Protein AF-A0A521PGS0-F1 (afdb_monomer)

Mean predicted aligned error: 10.58 Å

Secondary structure (DSSP, 8-state):
----------HHHHHHHHHHHHHHHHHHHHHHHHHH--HHHHHHHHHH--S-TTSTTHHHHHHHHHHHHHHHHHHHHHHHHHHHHHHHHHHT------

Sequence (98 aa):
MTQRSASRLGVFHCTLTGAVALGLLFLLCWFGVAVADIPASRRMLGFFTSQALEAPGAIGLGLVSAVVFGAVIGGLIAISFNALGMMLGATRKRPPQA

Structure (mmCIF, N/CA/C/O backbone):
data_AF-A0A521PGS0-F1
#
_entry.id   AF-A0A521PGS0-F1
#
loop_
_atom_site.group_PDB
_atom_site.id
_atom_site.type_symbol
_atom_site.label_atom_id
_atom_site.label_alt_id
_atom_site.label_comp_id
_atom_site.label_asym_id
_atom_site.label_entity_id
_atom_site.label_seq_id
_atom_site.pdbx_PDB_ins_code
_atom_site.Cartn_x
_atom_site.Cartn_y
_atom_site.Cartn_z
_atom_site.occupancy
_atom_site.B_iso_or_equiv
_atom_site.auth_seq_id
_atom_site.auth_comp_id
_atom_site.auth_asym_id
_atom_site.auth_atom_id
_atom_site.pdbx_PDB_model_num
ATOM 1 N N . MET A 1 1 ? -20.968 18.071 28.489 1.00 36.72 1 MET A N 1
ATOM 2 C CA . MET A 1 1 ? -21.178 16.615 28.647 1.00 36.72 1 MET A CA 1
ATOM 3 C C . MET A 1 1 ? -20.445 15.902 27.523 1.00 36.72 1 MET A C 1
ATOM 5 O O . MET A 1 1 ? -20.976 15.771 26.431 1.00 36.72 1 MET A O 1
ATOM 9 N N . THR A 1 2 ? -19.190 15.518 27.744 1.00 42.72 2 THR A N 1
ATOM 10 C CA . THR A 1 2 ? -18.371 14.862 26.717 1.00 42.72 2 THR A CA 1
ATOM 11 C C . THR A 1 2 ? -18.613 13.362 26.823 1.00 42.72 2 THR A C 1
ATOM 13 O O . THR A 1 2 ? -17.928 12.670 27.576 1.00 42.72 2 THR A O 1
ATOM 16 N N . GLN A 1 3 ? -19.642 12.853 26.137 1.00 46.50 3 GLN A N 1
ATOM 17 C CA . GLN A 1 3 ? -19.796 11.409 25.975 1.00 46.50 3 GLN A CA 1
ATOM 18 C C . GLN A 1 3 ? -18.562 10.894 25.229 1.00 46.50 3 GLN A C 1
ATOM 20 O O . GLN A 1 3 ? -18.434 11.061 24.018 1.00 46.50 3 GLN A O 1
ATOM 25 N N . ARG A 1 4 ? -17.644 10.245 25.952 1.00 46.22 4 ARG A N 1
ATOM 26 C CA . ARG A 1 4 ? -16.705 9.297 25.350 1.00 46.22 4 ARG A CA 1
ATOM 27 C C . ARG A 1 4 ? -17.521 8.092 24.887 1.00 46.22 4 ARG A C 1
ATOM 29 O O . ARG A 1 4 ? -17.538 7.056 25.547 1.00 46.22 4 ARG A O 1
ATOM 36 N N . SER A 1 5 ? -18.229 8.242 23.769 1.00 47.50 5 SER A N 1
ATOM 37 C CA . SER A 1 5 ? -18.619 7.096 22.955 1.00 47.50 5 SER A CA 1
ATOM 38 C C . SER A 1 5 ? -17.341 6.311 22.712 1.00 47.50 5 SER A C 1
ATOM 40 O O . SER A 1 5 ? -16.357 6.884 22.246 1.00 47.50 5 SER A O 1
ATOM 42 N N . ALA A 1 6 ? -17.310 5.043 23.122 1.00 52.06 6 ALA A N 1
ATOM 43 C CA . ALA A 1 6 ? -16.211 4.142 22.815 1.00 52.06 6 ALA A CA 1
ATOM 44 C C . ALA A 1 6 ? -16.041 4.155 21.291 1.00 52.06 6 ALA A C 1
ATOM 46 O O . ALA A 1 6 ? -16.846 3.568 20.570 1.00 52.06 6 ALA A O 1
ATOM 47 N N . SER A 1 7 ? -15.083 4.949 20.812 1.00 56.69 7 SER A N 1
ATOM 48 C CA . SER A 1 7 ? -14.944 5.272 19.400 1.00 56.69 7 SER A CA 1
ATOM 49 C C . SER A 1 7 ? -14.447 4.009 18.718 1.00 56.69 7 SER A C 1
ATOM 51 O O . SER A 1 7 ? -13.261 3.691 18.788 1.00 56.69 7 SER A O 1
ATOM 53 N N . ARG A 1 8 ? -15.373 3.213 18.167 1.00 60.22 8 ARG A N 1
ATOM 54 C CA . ARG A 1 8 ? -15.020 2.062 17.335 1.00 60.22 8 ARG A CA 1
ATOM 55 C C . ARG A 1 8 ? -14.096 2.581 16.249 1.00 60.22 8 ARG A C 1
ATOM 57 O O . ARG A 1 8 ? -14.439 3.549 15.568 1.00 60.22 8 ARG A O 1
ATOM 64 N N . LEU A 1 9 ? -12.929 1.960 16.114 1.00 67.81 9 LEU A N 1
ATOM 65 C CA . LEU A 1 9 ? -11.980 2.360 15.091 1.00 67.81 9 LEU A CA 1
ATOM 66 C C . LEU A 1 9 ? -12.686 2.189 13.745 1.00 67.81 9 LEU A C 1
ATOM 68 O O . LEU A 1 9 ? -13.198 1.104 13.446 1.00 67.81 9 LEU A O 1
ATOM 72 N N . GLY A 1 10 ? -12.795 3.284 12.992 1.00 75.00 10 GLY A N 1
ATOM 73 C CA . GLY A 1 10 ? -13.514 3.308 11.728 1.00 75.00 10 GLY A CA 1
ATOM 74 C C . GLY A 1 10 ? -12.838 2.365 10.745 1.00 75.00 10 GLY A C 1
ATOM 75 O O . GLY A 1 10 ? -11.842 2.735 10.130 1.00 75.00 10 GLY A O 1
ATOM 76 N N . VAL A 1 11 ? -13.384 1.154 10.603 1.00 77.38 11 VAL A N 1
ATOM 77 C CA . VAL A 1 11 ? -12.816 0.092 9.758 1.00 77.38 11 VAL A CA 1
ATOM 78 C C . VAL A 1 11 ? -12.597 0.614 8.343 1.00 77.38 11 VAL A C 1
ATOM 80 O O . VAL A 1 11 ? -11.517 0.436 7.794 1.00 77.38 11 VAL A O 1
ATOM 83 N N . PHE A 1 12 ? -13.556 1.374 7.810 1.00 78.94 12 PHE A N 1
ATOM 84 C CA . PHE A 1 12 ? -13.446 2.031 6.507 1.00 78.94 12 PHE A CA 1
ATOM 85 C C . PHE A 1 12 ? -12.225 2.948 6.386 1.00 78.94 12 PHE A C 1
ATOM 87 O O . PHE A 1 12 ? -11.501 2.858 5.401 1.00 78.94 12 PHE A O 1
ATOM 94 N N . HIS A 1 13 ? -11.948 3.786 7.389 1.00 80.94 13 HIS A N 1
ATOM 95 C CA . HIS A 1 13 ? -10.797 4.688 7.351 1.00 80.94 13 HIS A CA 1
ATOM 96 C C . HIS A 1 13 ? -9.472 3.932 7.404 1.00 80.94 13 HIS A C 1
ATOM 98 O O . HIS A 1 13 ? -8.571 4.271 6.644 1.00 80.94 13 HIS A O 1
ATOM 104 N N . CYS A 1 14 ? -9.354 2.896 8.242 1.00 82.75 14 CYS A N 1
ATOM 105 C CA . CYS A 1 14 ? -8.150 2.058 8.301 1.00 82.75 14 CYS A CA 1
ATOM 106 C C . CYS A 1 14 ? -7.924 1.269 7.007 1.00 82.75 14 CYS A C 1
ATOM 108 O O . CYS A 1 14 ? -6.801 1.183 6.521 1.00 82.75 14 CYS A O 1
ATOM 110 N N . THR A 1 15 ? -8.997 0.736 6.424 1.00 83.31 15 THR A N 1
ATOM 111 C CA . THR A 1 15 ? -8.967 0.040 5.129 1.00 83.31 15 THR A CA 1
ATOM 112 C C . THR A 1 15 ? -8.493 0.996 4.029 1.00 83.31 15 THR A C 1
ATOM 114 O O . THR A 1 15 ? -7.578 0.673 3.276 1.00 83.31 15 THR A O 1
ATOM 117 N N . LEU A 1 16 ? -9.056 2.211 3.981 1.00 85.88 16 LEU A N 1
ATOM 118 C CA . LEU A 1 16 ? -8.695 3.236 3.001 1.00 85.88 16 LEU A CA 1
ATOM 119 C C . LEU A 1 16 ? -7.247 3.718 3.179 1.00 85.88 16 LEU A C 1
ATOM 121 O O . LEU A 1 16 ? -6.516 3.830 2.202 1.00 85.88 16 LEU A O 1
ATOM 125 N N . THR A 1 17 ? -6.808 3.970 4.415 1.00 89.00 17 THR A N 1
ATOM 126 C CA . THR A 1 17 ? -5.418 4.381 4.684 1.00 89.00 17 THR A CA 1
ATOM 127 C C . THR A 1 17 ? -4.424 3.284 4.330 1.00 89.00 17 THR A C 1
ATOM 129 O O . THR A 1 17 ? -3.405 3.590 3.719 1.00 89.00 17 THR A O 1
ATOM 132 N N . GLY A 1 18 ? -4.726 2.017 4.630 1.00 84.62 18 GLY A N 1
ATOM 133 C CA . GLY A 1 18 ? -3.900 0.883 4.209 1.00 84.62 18 GLY A CA 1
ATOM 134 C C . GLY A 1 18 ? -3.804 0.764 2.685 1.00 84.62 18 GLY A C 1
ATOM 135 O O . GLY A 1 18 ? -2.706 0.623 2.147 1.00 84.62 18 GLY A O 1
ATOM 136 N N . ALA A 1 19 ? -4.934 0.898 1.984 1.00 84.19 19 ALA A N 1
ATOM 137 C CA . ALA A 1 19 ? -4.996 0.883 0.524 1.00 84.19 19 ALA A CA 1
ATOM 138 C C . ALA A 1 19 ? -4.170 2.016 -0.111 1.00 84.19 19 ALA A C 1
ATOM 140 O O . ALA A 1 19 ? -3.376 1.777 -1.021 1.00 84.19 19 ALA A O 1
ATOM 141 N N . VAL A 1 20 ? -4.320 3.244 0.397 1.00 88.25 20 VAL A N 1
ATOM 142 C CA . VAL A 1 20 ? -3.597 4.426 -0.097 1.00 88.25 20 VAL A CA 1
ATOM 143 C C . VAL A 1 20 ? -2.102 4.328 0.204 1.00 88.25 20 VAL A C 1
ATOM 145 O O . VAL A 1 20 ? -1.291 4.608 -0.675 1.00 88.25 20 VAL A O 1
ATOM 148 N N . ALA A 1 21 ? -1.721 3.898 1.410 1.00 89.69 21 ALA A N 1
ATOM 149 C CA . ALA A 1 21 ? -0.319 3.771 1.799 1.00 89.69 21 ALA A CA 1
ATOM 150 C C . ALA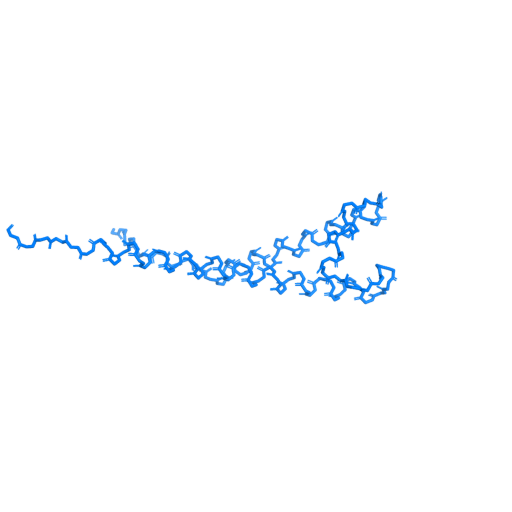 A 1 21 ? 0.427 2.749 0.930 1.00 89.69 21 ALA A C 1
ATOM 152 O O . ALA A 1 21 ? 1.500 3.061 0.412 1.00 89.69 21 ALA A O 1
ATOM 153 N N . LEU A 1 22 ? -0.145 1.556 0.722 1.00 86.44 22 LEU A N 1
ATOM 154 C CA . LEU A 1 22 ? 0.477 0.546 -0.139 1.00 86.44 22 LEU A CA 1
ATOM 155 C C . LEU A 1 22 ? 0.453 0.948 -1.616 1.00 86.44 22 LEU A C 1
ATOM 157 O O . LEU A 1 22 ? 1.440 0.719 -2.311 1.00 86.44 22 LEU A O 1
ATOM 161 N N . GLY A 1 23 ? -0.622 1.584 -2.091 1.00 85.69 23 GLY A N 1
ATOM 162 C CA . GLY A 1 23 ? -0.683 2.112 -3.455 1.00 85.69 23 GLY A CA 1
ATOM 163 C C . GLY A 1 23 ? 0.402 3.162 -3.724 1.00 85.69 23 GLY A C 1
ATOM 164 O O . GLY A 1 23 ? 1.109 3.080 -4.727 1.00 85.69 23 GLY A O 1
ATOM 165 N N . LEU A 1 24 ? 0.599 4.108 -2.800 1.00 88.62 24 LEU A N 1
ATOM 166 C CA . LEU A 1 24 ? 1.670 5.108 -2.883 1.00 88.62 24 LEU A CA 1
ATOM 167 C C . LEU A 1 24 ? 3.058 4.470 -2.832 1.00 88.62 24 LEU A C 1
ATOM 169 O O . LEU A 1 24 ? 3.931 4.847 -3.609 1.00 88.62 24 LEU A O 1
ATOM 173 N N . LEU A 1 25 ? 3.263 3.493 -1.947 1.00 86.88 25 LEU A N 1
ATOM 174 C CA . LEU A 1 25 ? 4.531 2.777 -1.837 1.00 86.88 25 LEU A CA 1
ATOM 175 C C . LEU A 1 25 ? 4.860 2.007 -3.120 1.00 86.88 25 LEU A C 1
ATOM 177 O O . LEU A 1 25 ? 6.005 2.033 -3.569 1.00 86.88 25 LEU A O 1
ATOM 181 N N . PHE A 1 26 ? 3.859 1.373 -3.736 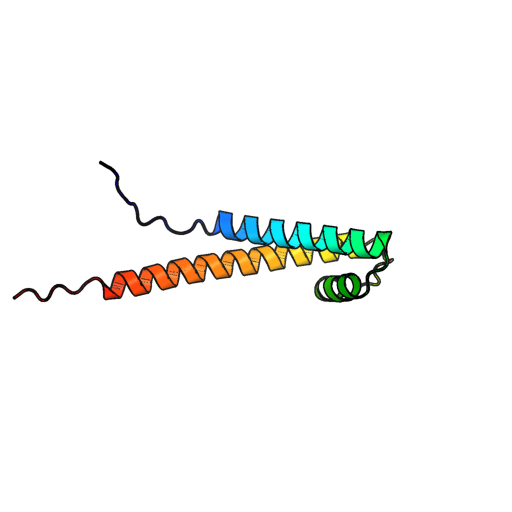1.00 86.31 26 PHE A N 1
ATOM 182 C CA . PHE A 1 26 ? 3.998 0.710 -5.029 1.00 86.31 26 PHE A CA 1
ATOM 183 C C . PHE A 1 26 ? 4.422 1.700 -6.119 1.00 86.31 26 PHE A C 1
ATOM 185 O O . PHE A 1 26 ? 5.399 1.446 -6.822 1.00 86.31 26 PHE A O 1
ATOM 192 N N . LEU A 1 27 ? 3.748 2.853 -6.220 1.00 84.88 27 LEU A N 1
ATOM 193 C CA . LEU A 1 27 ? 4.116 3.904 -7.175 1.00 84.88 27 LEU A CA 1
ATOM 194 C C . LEU A 1 27 ? 5.534 4.424 -6.921 1.00 84.88 27 LEU A C 1
ATOM 196 O O . LEU A 1 27 ? 6.312 4.565 -7.860 1.00 84.88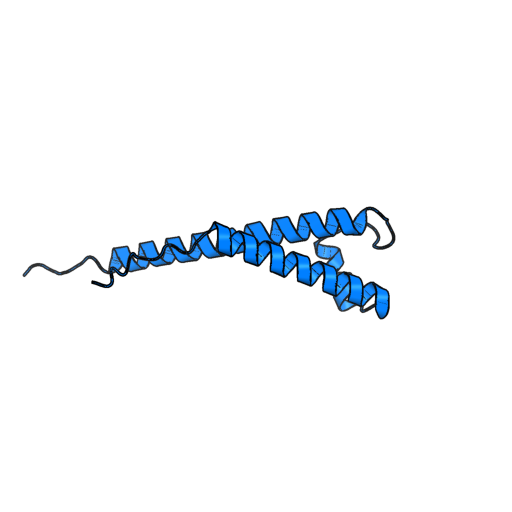 27 LEU A O 1
ATOM 200 N N . LEU A 1 28 ? 5.905 4.654 -5.661 1.00 86.69 28 LEU A N 1
ATOM 201 C CA . LEU A 1 28 ? 7.244 5.113 -5.301 1.00 86.69 28 LEU A CA 1
ATOM 202 C C . LEU A 1 28 ? 8.321 4.082 -5.678 1.00 86.69 28 LEU A C 1
ATOM 204 O O . LEU A 1 28 ? 9.359 4.448 -6.228 1.00 86.69 28 LEU A O 1
ATOM 208 N N . CYS A 1 29 ? 8.063 2.792 -5.445 1.00 83.88 29 CYS A N 1
ATOM 209 C CA . CYS A 1 29 ? 8.939 1.704 -5.885 1.00 83.88 29 CYS A CA 1
ATOM 210 C C . CYS A 1 29 ? 9.042 1.626 -7.411 1.00 83.88 29 CYS A C 1
ATOM 212 O O . CYS A 1 29 ? 10.140 1.428 -7.933 1.00 83.88 29 CYS A O 1
ATOM 214 N N . TRP A 1 30 ? 7.925 1.814 -8.119 1.00 82.56 30 TRP A N 1
ATOM 215 C CA . TRP A 1 30 ? 7.896 1.868 -9.579 1.00 82.56 30 TRP A CA 1
ATOM 216 C C . TRP A 1 30 ? 8.791 2.988 -10.110 1.00 82.56 30 TRP A C 1
ATOM 218 O O . TRP A 1 30 ? 9.667 2.737 -10.935 1.00 82.56 30 TRP A O 1
ATOM 228 N N . PHE A 1 31 ? 8.641 4.203 -9.575 1.00 83.06 31 PHE A N 1
ATOM 229 C CA . PHE A 1 31 ? 9.505 5.337 -9.912 1.00 83.06 31 PHE A CA 1
ATOM 230 C C . PHE A 1 31 ? 10.977 5.063 -9.581 1.00 83.06 31 PHE A C 1
ATOM 232 O O . PHE A 1 31 ? 11.853 5.387 -10.379 1.00 83.06 31 PHE A O 1
ATOM 239 N N . GLY A 1 32 ? 11.264 4.423 -8.445 1.00 81.06 32 GLY A N 1
ATOM 240 C CA . GLY A 1 32 ? 12.629 4.067 -8.053 1.00 81.06 32 GLY A CA 1
ATOM 241 C C . GLY A 1 32 ? 13.315 3.102 -9.026 1.00 81.06 32 GLY A C 1
ATOM 242 O O . GLY A 1 32 ? 14.497 3.271 -9.324 1.00 81.06 32 GLY A O 1
ATOM 243 N N . VAL A 1 33 ? 12.583 2.115 -9.556 1.00 82.38 33 VAL A N 1
ATOM 244 C CA . VAL A 1 33 ? 13.103 1.239 -10.621 1.00 82.38 33 VAL A CA 1
ATOM 245 C C . VAL A 1 33 ? 13.236 2.000 -11.938 1.00 82.38 33 VAL A C 1
ATOM 247 O O . VAL A 1 33 ? 14.267 1.891 -12.590 1.00 82.38 33 VAL A O 1
ATOM 250 N N . ALA A 1 34 ? 12.238 2.805 -12.307 1.00 80.75 34 ALA A N 1
ATOM 251 C CA . ALA A 1 34 ? 12.240 3.536 -13.572 1.00 80.75 34 ALA A CA 1
ATOM 252 C C . ALA A 1 34 ? 13.387 4.559 -13.687 1.00 80.75 34 ALA A C 1
ATOM 254 O O . ALA A 1 34 ? 13.884 4.789 -14.785 1.00 80.75 34 ALA A O 1
ATOM 255 N N . VAL A 1 35 ? 13.803 5.174 -12.573 1.00 84.50 35 VAL A N 1
ATOM 256 C CA . VAL A 1 35 ? 14.841 6.222 -12.565 1.00 84.50 35 VAL A CA 1
ATOM 257 C C . VAL A 1 35 ? 16.246 5.663 -12.342 1.00 84.50 35 VAL A C 1
ATOM 259 O O . VAL A 1 35 ? 17.185 6.104 -12.996 1.00 84.50 35 VAL A O 1
ATOM 262 N N . ALA A 1 36 ? 16.411 4.736 -11.396 1.00 81.12 36 ALA A N 1
ATOM 263 C CA . ALA A 1 36 ? 17.733 4.332 -10.904 1.00 81.12 36 ALA A CA 1
ATOM 264 C C . ALA A 1 36 ? 17.937 2.809 -10.850 1.00 81.12 36 ALA A C 1
ATOM 266 O O . ALA A 1 36 ? 18.925 2.346 -10.287 1.00 81.12 36 ALA A O 1
ATOM 267 N N . ASP A 1 37 ? 16.993 2.036 -11.394 1.00 78.31 37 ASP A N 1
ATOM 268 C CA . ASP A 1 37 ? 16.982 0.573 -11.397 1.00 78.31 37 ASP A CA 1
ATOM 269 C C . ASP A 1 37 ? 17.331 -0.077 -10.047 1.00 78.31 37 ASP A C 1
ATOM 271 O O . ASP A 1 37 ? 18.150 -0.990 -9.929 1.00 78.31 37 ASP A O 1
ATOM 275 N N . ILE A 1 38 ? 16.713 0.432 -8.981 1.00 80.94 38 ILE A N 1
ATOM 276 C CA . ILE A 1 38 ? 17.033 0.005 -7.620 1.00 80.94 38 ILE A CA 1
ATOM 277 C C . ILE A 1 38 ? 16.594 -1.464 -7.421 1.00 80.94 38 ILE A C 1
ATOM 279 O O . ILE A 1 38 ? 15.393 -1.764 -7.465 1.00 80.94 38 ILE A O 1
ATOM 283 N N . PRO A 1 39 ? 17.515 -2.400 -7.108 1.00 78.94 39 PRO A N 1
ATOM 284 C CA . PRO A 1 39 ? 17.200 -3.829 -7.025 1.00 78.94 39 PRO A CA 1
ATOM 285 C C . PRO A 1 39 ? 16.255 -4.171 -5.865 1.00 78.94 39 PRO A C 1
ATOM 287 O O . PRO A 1 39 ? 15.467 -5.113 -5.961 1.00 78.94 39 PRO A O 1
ATOM 290 N N . ALA A 1 40 ? 16.301 -3.402 -4.772 1.00 77.75 40 ALA A N 1
ATOM 291 C CA . ALA A 1 40 ? 15.362 -3.544 -3.659 1.00 77.75 40 ALA A CA 1
ATOM 292 C C . ALA A 1 40 ? 13.920 -3.240 -4.098 1.00 77.75 40 ALA A C 1
ATOM 294 O O . ALA A 1 40 ? 13.011 -4.021 -3.816 1.00 77.75 40 ALA A O 1
ATOM 295 N N . SER A 1 41 ? 13.731 -2.165 -4.866 1.00 79.06 41 SER A N 1
ATOM 296 C CA . SER A 1 41 ? 12.433 -1.773 -5.411 1.00 79.06 41 SER A CA 1
ATOM 297 C C . SER A 1 41 ? 11.896 -2.835 -6.369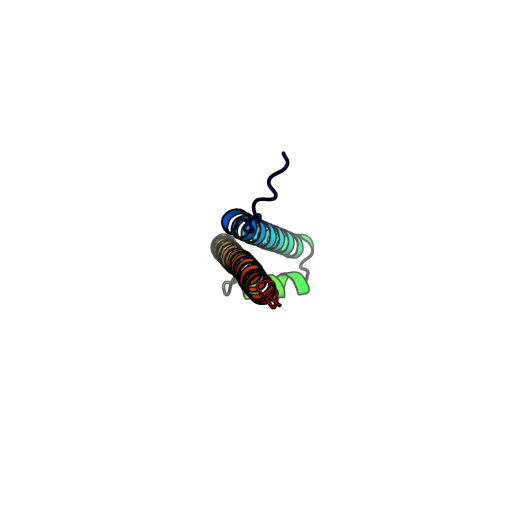 1.00 79.06 41 SER A C 1
ATOM 299 O O . SER A 1 41 ? 10.746 -3.253 -6.250 1.00 79.06 41 SER A O 1
ATOM 301 N N . ARG A 1 42 ? 12.756 -3.371 -7.247 1.00 76.25 42 ARG A N 1
ATOM 302 C CA . ARG A 1 42 ? 12.388 -4.422 -8.210 1.00 76.25 42 ARG A CA 1
ATOM 303 C C . ARG A 1 42 ? 11.888 -5.703 -7.520 1.00 76.25 42 ARG A C 1
ATOM 305 O O . ARG A 1 42 ? 10.910 -6.298 -7.966 1.00 76.25 42 ARG A O 1
ATOM 312 N N . ARG A 1 43 ? 12.499 -6.100 -6.395 1.00 81.12 43 ARG A N 1
ATOM 313 C CA . ARG A 1 43 ? 12.013 -7.228 -5.573 1.00 81.12 43 ARG A CA 1
ATOM 314 C C . ARG A 1 43 ? 10.676 -6.930 -4.907 1.00 81.12 43 ARG A C 1
ATOM 316 O O . ARG A 1 43 ? 9.822 -7.807 -4.860 1.00 81.12 4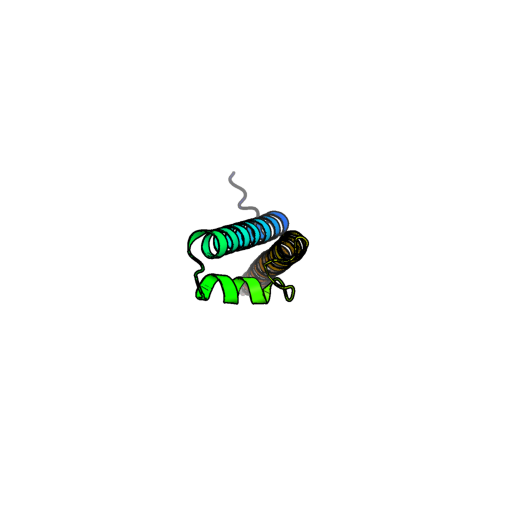3 ARG A O 1
ATOM 323 N N . MET A 1 44 ? 10.493 -5.707 -4.411 1.00 79.12 44 MET A N 1
ATOM 324 C CA . MET A 1 44 ? 9.243 -5.296 -3.775 1.00 79.12 44 MET A CA 1
ATOM 325 C C . MET A 1 44 ? 8.071 -5.328 -4.764 1.00 79.12 44 MET A C 1
ATOM 327 O O . MET A 1 44 ? 7.012 -5.867 -4.455 1.00 79.12 44 MET A O 1
ATOM 331 N N . LEU A 1 45 ? 8.298 -4.831 -5.980 1.00 80.50 45 LEU A N 1
ATOM 332 C CA . LEU A 1 45 ? 7.364 -4.920 -7.103 1.00 80.50 45 LEU A CA 1
ATOM 333 C C . LEU A 1 45 ? 6.992 -6.371 -7.444 1.00 80.50 45 LEU A C 1
ATOM 335 O O . LEU A 1 45 ? 5.820 -6.651 -7.690 1.00 80.50 45 LEU A O 1
ATOM 339 N N . GLY A 1 46 ? 7.952 -7.296 -7.367 1.00 78.81 46 GLY A N 1
ATOM 340 C CA . GLY A 1 46 ? 7.734 -8.727 -7.604 1.00 78.81 46 GLY A CA 1
ATOM 341 C C . GLY A 1 46 ? 6.736 -9.407 -6.654 1.00 78.81 46 GLY A C 1
ATOM 342 O O . GLY A 1 46 ? 6.179 -10.442 -7.008 1.00 78.81 46 GLY A O 1
ATOM 343 N N . PHE A 1 47 ? 6.456 -8.837 -5.476 1.00 78.62 47 PHE A N 1
ATOM 344 C CA . PHE A 1 47 ? 5.401 -9.355 -4.590 1.00 78.62 47 PHE A CA 1
ATOM 345 C C . PHE A 1 47 ? 3.988 -9.010 -5.075 1.00 78.62 47 PHE A C 1
ATOM 347 O O . PHE A 1 47 ? 3.040 -9.721 -4.750 1.00 78.62 47 PHE A O 1
ATOM 354 N N . PHE A 1 48 ? 3.845 -7.923 -5.837 1.00 77.75 48 PHE A N 1
ATOM 355 C CA . PHE A 1 48 ? 2.558 -7.408 -6.311 1.00 77.75 48 PHE A CA 1
ATOM 356 C C . PHE A 1 48 ? 2.282 -7.769 -7.773 1.00 77.75 48 PHE A C 1
ATOM 358 O O . PHE A 1 48 ? 1.131 -7.880 -8.187 1.00 77.75 48 PHE A O 1
ATOM 365 N N . THR A 1 49 ? 3.325 -7.975 -8.578 1.00 70.81 49 THR A N 1
ATOM 366 C CA . THR A 1 49 ? 3.177 -8.381 -9.975 1.00 70.81 49 THR A CA 1
ATOM 367 C C . THR A 1 49 ? 4.180 -9.467 -10.342 1.00 70.81 49 THR A C 1
ATOM 369 O O . THR A 1 49 ? 5.378 -9.340 -10.111 1.00 70.81 49 THR A O 1
ATOM 372 N N . SER A 1 50 ? 3.674 -10.547 -10.936 1.00 68.00 50 SER A N 1
ATOM 373 C CA . SER A 1 50 ? 4.473 -11.622 -11.534 1.00 68.00 50 SER A CA 1
ATOM 374 C C . SER A 1 50 ? 4.799 -11.362 -13.008 1.00 68.00 50 SER A C 1
ATOM 376 O O . SER A 1 50 ? 5.499 -12.152 -13.639 1.00 68.00 50 SER A O 1
ATOM 378 N N . GLN A 1 51 ? 4.278 -10.271 -13.577 1.00 65.56 51 GLN A N 1
ATOM 379 C CA . GLN A 1 51 ? 4.541 -9.886 -14.958 1.00 65.56 51 GLN A CA 1
ATOM 380 C C . GLN A 1 51 ? 5.903 -9.193 -15.056 1.00 65.56 51 GLN A C 1
ATOM 382 O O . GLN A 1 51 ? 6.328 -8.502 -14.127 1.00 65.56 51 GLN A O 1
ATOM 387 N N . ALA A 1 52 ? 6.574 -9.340 -16.202 1.00 65.00 52 ALA A N 1
ATOM 388 C CA . ALA A 1 52 ? 7.754 -8.539 -16.502 1.00 65.00 52 ALA A CA 1
ATOM 389 C C . ALA A 1 52 ? 7.402 -7.049 -16.353 1.00 65.00 52 ALA A C 1
ATOM 391 O O . ALA A 1 52 ? 6.383 -6.609 -16.884 1.00 65.00 52 ALA A O 1
ATOM 392 N N . LEU A 1 53 ? 8.230 -6.278 -15.637 1.00 64.44 53 LEU A N 1
ATOM 393 C CA . LEU A 1 53 ? 7.984 -4.847 -15.396 1.00 64.44 53 LEU A CA 1
ATOM 394 C C . LEU A 1 53 ? 7.854 -4.036 -16.697 1.00 64.44 53 LEU A C 1
ATOM 396 O O . LEU A 1 53 ? 7.261 -2.967 -16.699 1.00 64.44 53 LEU A O 1
ATOM 400 N N . GLU A 1 54 ? 8.376 -4.542 -17.808 1.00 67.56 54 GLU A N 1
ATOM 401 C CA . GLU A 1 54 ? 8.285 -3.889 -19.115 1.00 67.56 54 GLU A CA 1
ATOM 402 C C . GLU A 1 54 ? 6.926 -4.097 -19.802 1.00 67.56 54 GLU A C 1
ATOM 404 O O . GLU A 1 54 ? 6.624 -3.446 -20.801 1.00 67.56 54 GLU A O 1
ATOM 409 N N . ALA A 1 55 ? 6.074 -4.986 -19.277 1.00 71.88 55 ALA A N 1
ATOM 410 C CA . ALA A 1 55 ? 4.754 -5.216 -19.838 1.00 71.88 55 ALA A CA 1
ATOM 411 C C . ALA A 1 55 ? 3.810 -4.045 -19.489 1.00 71.88 55 ALA A C 1
ATOM 413 O O . ALA A 1 55 ? 3.649 -3.717 -18.310 1.00 71.88 55 ALA A O 1
ATOM 414 N N . PRO A 1 56 ? 3.089 -3.463 -20.467 1.00 63.62 56 PRO A N 1
ATOM 415 C CA . PRO A 1 56 ? 2.207 -2.315 -20.234 1.00 63.62 56 PRO A CA 1
ATOM 416 C C . PRO A 1 56 ? 1.055 -2.605 -19.250 1.00 63.62 56 PRO A C 1
ATOM 418 O O . PRO A 1 56 ? 0.497 -1.683 -18.662 1.00 63.62 56 PRO A O 1
ATOM 421 N N . GLY A 1 57 ? 0.719 -3.880 -19.016 1.00 69.56 57 GLY A N 1
ATOM 422 C CA . GLY A 1 57 ? -0.268 -4.306 -18.014 1.00 69.56 57 GLY A CA 1
ATOM 423 C C . GLY A 1 57 ? 0.272 -4.459 -16.583 1.00 69.56 57 GLY A C 1
ATOM 424 O O . GLY A 1 57 ? -0.521 -4.540 -15.643 1.00 69.56 57 GLY A O 1
ATOM 425 N N . ALA A 1 58 ? 1.596 -4.473 -16.386 1.00 73.56 58 ALA A N 1
ATOM 426 C CA . ALA A 1 58 ? 2.212 -4.785 -15.094 1.00 73.56 58 ALA A CA 1
ATOM 427 C C . ALA A 1 58 ? 1.927 -3.720 -14.022 1.00 73.56 58 ALA A C 1
ATOM 429 O O . ALA A 1 58 ? 1.750 -4.063 -12.852 1.00 73.56 58 ALA A O 1
ATOM 430 N N . ILE A 1 59 ? 1.822 -2.447 -14.423 1.00 77.25 59 ILE A N 1
ATOM 431 C CA . ILE A 1 59 ? 1.496 -1.334 -13.518 1.00 77.25 59 ILE A CA 1
ATOM 432 C C . ILE A 1 59 ? 0.060 -1.463 -13.021 1.00 77.25 59 ILE A C 1
ATOM 434 O O . ILE A 1 59 ? -0.186 -1.347 -11.826 1.00 77.25 59 ILE A O 1
ATOM 438 N N . GLY A 1 60 ? -0.886 -1.722 -13.929 1.00 80.31 60 GLY A N 1
ATOM 439 C CA . GLY A 1 60 ? -2.303 -1.821 -13.585 1.00 80.31 60 GLY A CA 1
ATOM 440 C C . GLY A 1 60 ? -2.573 -2.980 -12.630 1.00 80.31 60 GLY A C 1
ATOM 441 O O . GLY A 1 60 ? -3.182 -2.790 -11.580 1.00 80.31 60 GLY A O 1
ATOM 442 N N . LEU A 1 61 ? -2.058 -4.170 -12.952 1.00 81.94 61 LEU A N 1
ATOM 443 C CA . LEU A 1 61 ? -2.247 -5.364 -12.125 1.00 81.94 61 LEU A CA 1
ATOM 444 C C . LEU A 1 61 ? -1.521 -5.249 -10.773 1.00 81.94 61 LEU A C 1
ATOM 446 O O . LEU A 1 61 ? -2.088 -5.578 -9.728 1.00 81.94 61 LEU A O 1
ATOM 450 N N . GLY A 1 62 ? -0.296 -4.713 -10.785 1.00 82.50 62 GLY A N 1
ATOM 451 C CA . GLY A 1 62 ? 0.481 -4.452 -9.576 1.00 82.50 62 GLY A CA 1
ATOM 452 C C . GLY A 1 62 ? -0.186 -3.424 -8.659 1.00 82.50 62 GLY A C 1
ATOM 453 O O . GLY A 1 62 ? -0.322 -3.671 -7.464 1.00 82.50 62 GLY A O 1
ATOM 454 N N . LEU A 1 63 ? -0.701 -2.321 -9.209 1.00 82.94 63 LEU A N 1
ATOM 455 C CA . LEU A 1 63 ? -1.394 -1.294 -8.430 1.00 82.94 63 LEU A CA 1
ATOM 456 C C . LEU A 1 63 ? -2.698 -1.826 -7.822 1.00 82.94 63 LEU A C 1
ATOM 458 O O . LEU A 1 63 ? -2.958 -1.595 -6.643 1.00 82.94 63 LEU A O 1
ATOM 462 N N . VAL A 1 64 ? -3.498 -2.572 -8.593 1.00 86.94 64 VAL A N 1
ATOM 463 C CA . VAL A 1 64 ? -4.743 -3.178 -8.090 1.00 86.94 64 VAL A CA 1
ATOM 464 C C . VAL A 1 64 ? -4.447 -4.153 -6.953 1.00 86.94 64 VAL A C 1
ATOM 466 O O . VAL A 1 64 ? -5.085 -4.076 -5.904 1.00 86.94 64 VAL A O 1
ATOM 469 N N . SER A 1 65 ? -3.453 -5.030 -7.114 1.00 86.62 65 SER A N 1
ATOM 470 C CA . SER A 1 65 ? -3.075 -5.971 -6.055 1.00 86.62 65 SER A CA 1
ATOM 471 C C . SER A 1 65 ? -2.559 -5.257 -4.797 1.00 86.62 65 SER A C 1
ATOM 473 O O . SER A 1 65 ? -2.975 -5.614 -3.697 1.00 86.62 65 SER A O 1
ATOM 475 N N . ALA A 1 66 ? -1.743 -4.205 -4.935 1.00 85.25 66 ALA A N 1
ATOM 476 C CA . ALA A 1 66 ? -1.234 -3.415 -3.814 1.00 85.25 66 ALA A CA 1
ATOM 477 C C . ALA A 1 66 ? -2.360 -2.710 -3.044 1.00 85.25 66 ALA A C 1
ATOM 479 O O . ALA A 1 66 ? -2.381 -2.733 -1.812 1.00 85.25 66 ALA A O 1
ATOM 480 N N . VAL A 1 67 ? -3.330 -2.140 -3.763 1.00 84.94 67 VAL A N 1
ATOM 481 C CA . VAL A 1 67 ? -4.518 -1.500 -3.180 1.00 84.94 67 VAL A CA 1
ATOM 482 C C . VAL A 1 67 ? -5.387 -2.520 -2.444 1.00 84.94 67 VAL A C 1
ATOM 484 O O . VAL A 1 67 ? -5.779 -2.270 -1.304 1.00 84.94 67 VAL A O 1
ATOM 487 N N . VAL A 1 68 ? -5.654 -3.683 -3.049 1.00 88.06 68 VAL A N 1
ATOM 488 C CA . VAL A 1 68 ? -6.439 -4.759 -2.417 1.00 88.06 68 VAL A CA 1
ATOM 489 C C . VAL A 1 68 ? -5.727 -5.290 -1.174 1.00 88.06 68 VAL A C 1
ATOM 491 O O . VAL A 1 68 ? -6.347 -5.426 -0.122 1.00 88.06 68 VAL A O 1
ATOM 494 N N . PHE A 1 69 ? -4.421 -5.538 -1.253 1.00 88.44 69 PHE A N 1
ATOM 495 C CA . PHE A 1 69 ? -3.641 -6.036 -0.122 1.00 88.44 69 PHE A CA 1
ATOM 496 C C . PHE A 1 69 ? -3.586 -5.010 1.019 1.00 88.44 69 PHE A C 1
ATOM 498 O O . PHE A 1 69 ? -3.792 -5.355 2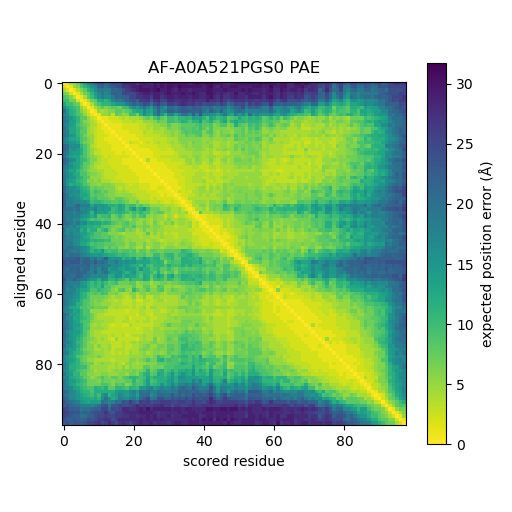.183 1.00 88.44 69 PHE A O 1
ATOM 505 N N . GLY A 1 70 ? -3.399 -3.731 0.684 1.00 84.69 70 GLY A N 1
ATOM 506 C CA . GLY A 1 70 ? -3.429 -2.630 1.645 1.00 84.69 70 GLY A CA 1
ATOM 507 C C . GLY A 1 70 ? -4.792 -2.470 2.315 1.00 84.69 70 GLY A C 1
ATOM 508 O O . GLY A 1 70 ? -4.858 -2.279 3.530 1.00 84.69 70 GLY A O 1
ATOM 509 N N . ALA A 1 71 ? -5.877 -2.623 1.552 1.00 83.56 71 ALA A N 1
ATOM 510 C CA . ALA A 1 71 ? -7.234 -2.634 2.081 1.00 83.56 71 ALA A CA 1
ATOM 511 C C . ALA A 1 71 ? -7.433 -3.787 3.075 1.00 83.56 71 ALA A C 1
ATOM 513 O O . ALA A 1 71 ? -7.868 -3.561 4.204 1.00 83.56 71 ALA A O 1
ATOM 514 N N . VAL A 1 72 ? -7.056 -5.010 2.694 1.00 88.88 72 VAL A N 1
ATOM 515 C CA . VAL A 1 72 ? -7.190 -6.196 3.553 1.00 88.88 72 VAL A CA 1
ATOM 516 C C . VAL A 1 72 ? -6.416 -6.019 4.857 1.00 88.88 72 VAL A C 1
ATOM 518 O O . VAL A 1 72 ? -6.990 -6.221 5.926 1.00 88.88 72 VAL A O 1
ATOM 521 N N . ILE A 1 73 ? -5.155 -5.578 4.797 1.00 88.19 73 ILE A N 1
ATOM 522 C CA . ILE A 1 73 ? -4.338 -5.338 5.996 1.00 88.19 73 ILE A CA 1
ATOM 523 C C . ILE A 1 73 ? -4.968 -4.253 6.876 1.00 88.19 73 ILE A C 1
ATOM 525 O O . ILE A 1 73 ? -5.123 -4.454 8.081 1.00 88.19 73 ILE A O 1
ATOM 529 N N . GLY A 1 74 ? -5.370 -3.122 6.291 1.00 81.50 74 GLY A N 1
ATOM 530 C CA . GLY A 1 74 ? -6.000 -2.025 7.027 1.00 81.50 74 GLY A CA 1
ATOM 531 C C . GLY A 1 74 ? -7.298 -2.447 7.723 1.00 81.50 74 GLY A C 1
ATOM 532 O O . GLY A 1 74 ? -7.522 -2.116 8.892 1.00 81.50 74 GLY A O 1
ATOM 533 N N . GLY A 1 75 ? -8.125 -3.244 7.043 1.00 82.44 75 GLY A N 1
ATOM 534 C CA . GLY A 1 75 ? -9.329 -3.841 7.616 1.00 82.44 75 GLY A CA 1
ATOM 535 C C . GLY A 1 75 ? -9.012 -4.818 8.749 1.00 82.44 75 GLY A C 1
ATOM 536 O O . GLY A 1 75 ? -9.623 -4.737 9.817 1.00 82.44 75 GLY A O 1
ATOM 537 N N . LEU A 1 76 ? -8.017 -5.691 8.561 1.00 88.19 76 LEU A N 1
ATOM 538 C CA . LEU A 1 76 ? -7.594 -6.676 9.559 1.00 88.19 76 LEU A CA 1
ATOM 539 C C . LEU A 1 76 ? -7.098 -6.002 10.845 1.00 88.19 76 LEU A C 1
ATOM 541 O O . LEU A 1 76 ? -7.463 -6.421 11.946 1.00 88.19 76 LEU A O 1
ATOM 545 N N . ILE A 1 77 ? -6.324 -4.921 10.711 1.00 85.56 77 ILE A N 1
ATOM 546 C CA . ILE A 1 77 ? -5.859 -4.104 11.837 1.00 85.56 77 ILE A CA 1
ATOM 547 C C . ILE A 1 77 ? -7.064 -3.529 12.584 1.00 85.56 77 ILE A C 1
ATOM 549 O O . ILE A 1 77 ? -7.173 -3.699 13.797 1.00 85.56 77 ILE A O 1
ATOM 553 N N . ALA A 1 78 ? -8.011 -2.906 11.880 1.00 85.06 78 ALA A N 1
ATOM 554 C CA . ALA A 1 78 ? -9.172 -2.302 12.527 1.00 85.06 78 ALA A CA 1
ATOM 555 C C . ALA A 1 78 ? -10.073 -3.323 13.233 1.00 85.06 78 ALA A C 1
ATOM 557 O O . ALA A 1 78 ? -10.552 -3.061 14.339 1.00 85.06 78 ALA A O 1
ATOM 558 N N . ILE A 1 79 ? -10.285 -4.494 12.627 1.00 84.06 79 ILE A N 1
ATOM 559 C CA . ILE A 1 79 ? -11.022 -5.598 13.254 1.00 84.06 79 ILE A CA 1
ATOM 560 C C . ILE A 1 79 ? -10.295 -6.059 14.519 1.00 84.06 79 ILE A C 1
ATOM 562 O O . ILE A 1 79 ? -10.926 -6.182 15.567 1.00 84.06 79 ILE A O 1
ATOM 566 N N . SER A 1 80 ? -8.974 -6.237 14.450 1.00 85.94 80 SER A N 1
ATOM 567 C CA . SER A 1 80 ? -8.154 -6.664 15.588 1.00 85.94 80 SER A CA 1
ATOM 568 C C . SER A 1 80 ? -8.215 -5.658 16.740 1.00 85.94 80 SER A C 1
ATOM 570 O O . SER A 1 80 ? -8.473 -6.046 17.877 1.00 85.94 80 SER A O 1
ATOM 572 N N . PHE A 1 81 ? -8.077 -4.358 16.456 1.00 82.62 81 PHE A N 1
ATOM 573 C CA . PHE A 1 81 ? -8.205 -3.295 17.461 1.00 82.62 81 PHE A CA 1
ATOM 574 C C . PHE A 1 81 ? -9.596 -3.266 18.104 1.00 82.62 81 PHE A C 1
ATOM 576 O O . PHE A 1 81 ? -9.714 -3.137 19.324 1.00 82.62 81 PHE A O 1
ATOM 583 N N . ASN A 1 82 ? -10.654 -3.428 17.305 1.00 84.25 82 ASN A N 1
ATOM 584 C CA . ASN A 1 82 ? -12.020 -3.482 17.819 1.00 84.25 82 ASN A CA 1
ATOM 585 C C . ASN A 1 82 ? -12.266 -4.745 18.671 1.00 84.25 82 ASN A C 1
ATOM 587 O O . ASN A 1 82 ? -12.936 -4.659 19.701 1.00 84.25 82 ASN A O 1
ATOM 591 N N . ALA A 1 83 ? -11.704 -5.896 18.289 1.00 84.25 83 ALA A N 1
ATOM 592 C CA . ALA A 1 83 ? -11.799 -7.146 19.045 1.00 84.25 83 ALA A CA 1
ATOM 593 C C . ALA A 1 83 ? -11.048 -7.069 20.387 1.00 84.25 83 ALA A C 1
ATOM 595 O O . ALA A 1 83 ? -11.607 -7.414 21.429 1.00 84.25 83 ALA A O 1
ATOM 596 N N . LEU A 1 84 ? -9.823 -6.535 20.384 1.00 85.06 84 LEU A N 1
ATOM 597 C CA . LEU A 1 84 ? -9.034 -6.278 21.594 1.00 85.06 84 LEU A CA 1
ATOM 598 C C . LEU A 1 84 ? -9.746 -5.305 22.537 1.00 85.06 84 LEU A C 1
ATOM 600 O O . LEU A 1 84 ? -9.855 -5.574 23.733 1.00 85.06 84 LEU A O 1
ATOM 604 N N . GLY A 1 85 ? -10.293 -4.208 22.005 1.00 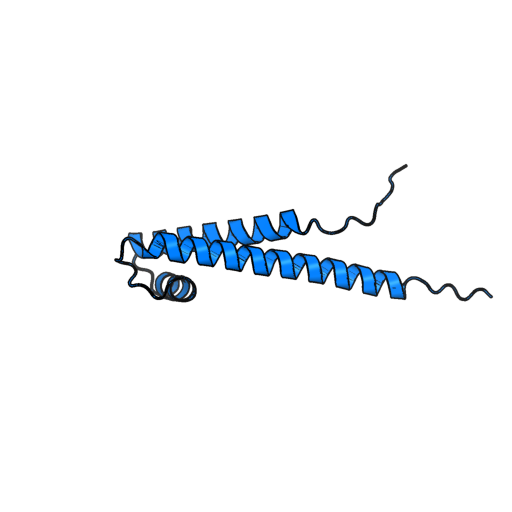80.88 85 GLY A N 1
ATOM 605 C CA . GLY A 1 85 ? -11.081 -3.256 22.789 1.00 80.88 85 GLY A CA 1
ATOM 606 C C . GLY A 1 85 ? -12.319 -3.895 23.429 1.00 80.88 85 GLY A C 1
ATOM 607 O O . GLY A 1 85 ? -12.652 -3.588 24.574 1.00 80.88 85 GLY A O 1
ATOM 608 N N . MET A 1 86 ? -12.970 -4.829 22.728 1.00 78.62 86 MET A N 1
ATOM 609 C CA . MET A 1 86 ? -14.104 -5.586 23.263 1.00 78.62 86 MET A CA 1
ATOM 610 C C . MET A 1 86 ? -13.681 -6.545 24.383 1.00 78.62 86 ME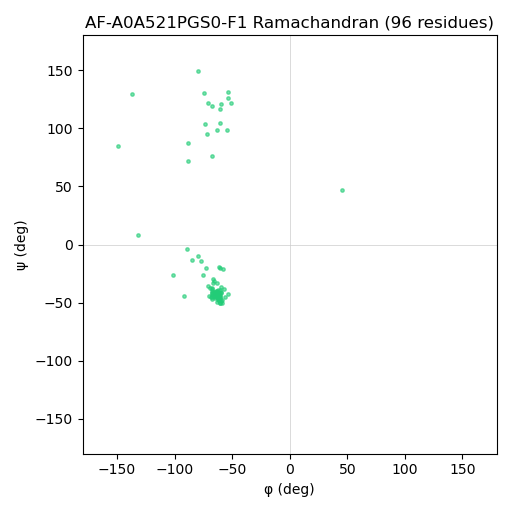T A C 1
ATOM 612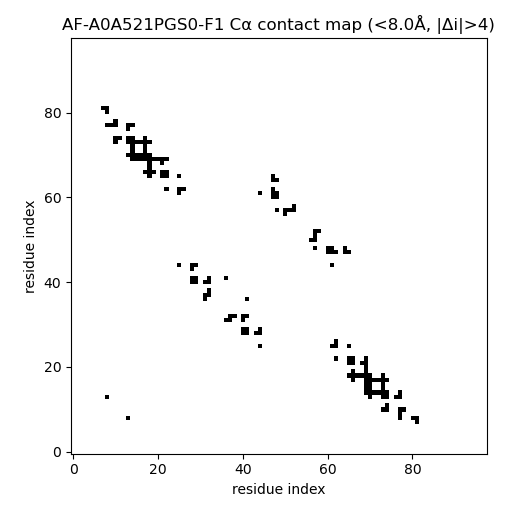 O O . MET A 1 86 ? -14.326 -6.559 25.431 1.00 78.62 86 MET A O 1
ATOM 616 N N . MET A 1 87 ? -12.587 -7.295 24.206 1.00 76.31 87 MET A N 1
ATOM 617 C CA . MET A 1 87 ? -12.056 -8.197 25.238 1.00 76.31 87 MET A CA 1
ATOM 618 C C . MET A 1 87 ? -11.614 -7.442 26.499 1.00 76.31 87 MET A C 1
ATOM 620 O O . MET A 1 87 ? -11.997 -7.820 27.604 1.00 76.31 87 MET A O 1
ATOM 624 N N . LEU A 1 88 ? -10.876 -6.339 26.346 1.00 75.19 88 LEU A N 1
ATOM 625 C CA . LEU A 1 88 ? -10.445 -5.485 27.463 1.00 75.19 88 LEU A CA 1
ATOM 626 C C . LEU A 1 88 ? -11.629 -4.784 28.156 1.00 75.19 88 LEU A C 1
ATOM 628 O O . LEU A 1 88 ? -11.606 -4.539 29.360 1.00 75.19 88 LEU A O 1
ATOM 632 N N . GLY A 1 89 ? -12.691 -4.462 27.413 1.00 65.81 89 GLY A N 1
ATOM 633 C CA . GLY A 1 89 ? -13.935 -3.944 27.982 1.00 65.81 89 GLY A CA 1
ATOM 634 C C . GLY A 1 89 ? -14.727 -5.003 28.756 1.00 65.81 89 GLY A C 1
ATOM 635 O O . GLY A 1 89 ? -15.323 -4.688 29.788 1.00 65.81 89 GLY A O 1
ATOM 636 N N . ALA A 1 90 ? -14.712 -6.254 28.288 1.00 62.28 90 ALA A N 1
ATOM 637 C CA . ALA A 1 90 ? -15.375 -7.380 28.941 1.00 62.28 90 ALA A CA 1
ATOM 638 C C . ALA A 1 90 ? -14.716 -7.741 30.281 1.00 62.28 90 ALA A C 1
ATOM 640 O O . ALA A 1 90 ? -15.422 -8.015 31.250 1.00 62.28 90 ALA A O 1
ATOM 641 N N . THR A 1 91 ? -13.386 -7.649 30.382 1.00 61.09 91 THR A N 1
ATOM 642 C CA . THR A 1 91 ? -12.659 -7.878 31.644 1.00 61.09 91 THR A CA 1
ATOM 643 C C . THR A 1 91 ? -12.837 -6.748 32.663 1.00 61.09 91 THR A C 1
ATOM 645 O O . THR A 1 91 ? -12.683 -6.975 33.861 1.00 61.09 91 THR A O 1
ATOM 648 N N . ARG A 1 92 ? -13.235 -5.541 32.229 1.00 61.88 92 ARG A N 1
ATOM 649 C CA . ARG A 1 92 ? -13.486 -4.388 33.116 1.00 61.88 92 ARG A CA 1
ATOM 650 C C . ARG A 1 92 ? -14.824 -4.460 33.868 1.00 61.88 92 ARG A C 1
ATOM 652 O O . ARG A 1 92 ? -15.022 -3.720 34.830 1.00 61.88 92 ARG A O 1
ATOM 659 N N . LYS A 1 93 ? -15.751 -5.341 33.474 1.00 53.00 93 LYS A N 1
ATOM 660 C CA . LYS A 1 93 ? -17.022 -5.560 34.188 1.00 53.00 93 LYS A CA 1
ATOM 661 C C . LYS A 1 93 ? -16.876 -6.627 35.279 1.00 53.00 93 LYS A C 1
ATOM 663 O O . LYS A 1 93 ? -17.427 -7.716 35.164 1.00 53.00 93 LYS A O 1
ATOM 668 N N . ARG A 1 94 ? -16.187 -6.306 36.375 1.00 55.56 94 ARG A N 1
ATOM 669 C CA . ARG A 1 94 ? -16.424 -6.999 37.651 1.00 55.56 94 ARG A CA 1
ATOM 670 C C . ARG A 1 94 ? -16.171 -6.066 38.838 1.00 55.56 94 ARG A C 1
ATOM 672 O O . ARG A 1 94 ? -15.083 -6.088 39.401 1.00 55.56 94 ARG A O 1
ATOM 679 N N . PRO A 1 95 ? -17.150 -5.246 39.253 1.00 56.22 95 PRO A N 1
ATOM 680 C CA . PRO A 1 95 ? -17.240 -4.931 40.666 1.00 56.22 95 PRO A CA 1
ATOM 681 C C . PRO A 1 95 ? -17.721 -6.207 41.384 1.00 56.22 95 PRO A C 1
ATOM 683 O O . PRO A 1 95 ? -18.785 -6.723 41.028 1.00 56.22 95 PRO A O 1
ATOM 686 N N . PRO A 1 96 ? -16.977 -6.768 42.354 1.00 52.38 96 PRO A N 1
ATOM 687 C CA . PRO A 1 96 ? -17.631 -7.551 43.388 1.00 52.38 96 PRO A CA 1
ATOM 688 C C . PRO A 1 96 ? -18.604 -6.603 44.092 1.00 52.38 96 PRO A C 1
ATOM 690 O O . PRO A 1 96 ? -18.201 -5.576 44.631 1.00 52.38 96 PRO A O 1
ATOM 693 N N . GLN A 1 97 ? -19.897 -6.901 43.999 1.00 55.75 97 GLN A N 1
ATOM 694 C CA . GLN A 1 97 ? -20.857 -6.324 44.926 1.00 55.75 97 GLN A CA 1
ATOM 695 C C . GLN A 1 97 ? -20.652 -7.039 46.258 1.00 55.75 97 GLN A C 1
ATOM 697 O O . GLN A 1 97 ? -21.002 -8.212 46.379 1.00 55.75 97 GLN A O 1
ATOM 702 N N . ALA A 1 98 ? -20.007 -6.355 47.196 1.00 51.06 98 ALA A N 1
ATOM 703 C CA . ALA A 1 98 ? -19.976 -6.688 48.611 1.00 51.06 98 ALA A CA 1
ATOM 704 C C . ALA A 1 98 ? -19.827 -5.382 49.392 1.00 51.06 98 ALA A C 1
ATOM 706 O O . ALA A 1 98 ? -18.897 -4.615 49.051 1.00 51.06 98 ALA A O 1
#

Solvent-accessible surface area (backbone atoms only — not comparable to full-atom values): 5332 Å² total; per-residue (Å²): 134,85,78,78,65,82,76,68,60,56,39,66,58,35,15,50,50,26,15,51,53,35,34,51,50,50,52,52,30,49,51,41,31,75,75,68,61,36,66,70,31,52,55,58,49,50,78,42,26,90,54,60,82,85,41,88,59,27,61,60,53,20,44,52,44,28,26,52,50,16,24,52,51,17,33,51,51,26,51,50,53,47,51,50,53,49,54,59,53,58,70,67,73,67,79,80,90,125

Radius of gyration: 20.33 Å; Cα contacts (8 Å, |Δi|>4): 89; chains: 1; bounding box: 39×28×69 Å

Foldseek 3Di:
DDPPPVPQDPLVVLLQCLLVVQLVLLVVLLVCCVPPNDVVSVVVLCVQAVDDNPDPCSNVSSSVSSSNVRNVVSNVVSVVVNVVVVVVVVVPPDDPPD

pLDDT: mean 75.86, std 12.43, range [36.72, 89.69]

Nearest PDB structures (foldseek):
  1c0v-assembly1_A  TM=3.139E-01  e=8.056E+00  Escherichia coli
  5n72-assembly1_A-2  TM=3.194E-01  e=8.497E+00  Legionella pneumophila